Protein AF-A0A855X5H2-F1 (afdb_monomer_lite)

InterPro domains:
  IPR022417 Porphobilinogen deaminase, N-terminal [PF01379] (6-62)

Secondary structure (DSSP, 8-state):
--PPEEEEEE-SSHHHHHHHHHHHHHHHHHH--EEEEEE---GGGG-SS--GGG--SS-TT-

Foldseek 3Di:
DDADEEEAEFAPDPVRVVVSVVVVVCCCPVVVHNYHYDHDDFQLNVDDPDDPVNDPDDGRHD

Sequence (62 aa):
MTHPKLVIGSRGSDLALYQANFIRDILVTRHACDVDIRIIKTAGDRIDNVSFEQMEGKGFFT

Structure (mmCIF, N/CA/C/O backbone):
data_AF-A0A855X5H2-F1
#
_entry.id   AF-A0A855X5H2-F1
#
loop_
_atom_site.group_PDB
_atom_site.id
_atom_site.type_symbol
_atom_site.label_atom_id
_atom_site.label_alt_id
_atom_site.label_comp_id
_atom_site.label_asym_id
_atom_site.label_entity_id
_atom_site.label_seq_id
_atom_site.pdbx_PDB_ins_code
_atom_site.Cartn_x
_atom_site.Cartn_y
_atom_site.Cartn_z
_atom_site.occupancy
_atom_site.B_iso_or_equiv
_atom_site.auth_seq_id
_atom_site.auth_comp_id
_atom_site.auth_asym_id
_atom_site.auth_atom_id
_atom_site.pdbx_PDB_model_num
ATOM 1 N N . MET A 1 1 ? 8.054 -9.367 -25.257 1.00 55.31 1 MET A N 1
ATOM 2 C CA . MET A 1 1 ? 7.463 -10.180 -24.174 1.00 55.31 1 MET A CA 1
ATOM 3 C C . MET A 1 1 ? 6.408 -9.320 -23.503 1.00 55.31 1 MET A C 1
ATOM 5 O O . MET A 1 1 ? 6.704 -8.171 -23.210 1.00 55.31 1 MET A O 1
ATOM 9 N N . THR A 1 2 ? 5.174 -9.797 -23.353 1.00 60.88 2 THR A N 1
ATOM 10 C CA . THR A 1 2 ? 4.123 -9.053 -22.643 1.00 60.88 2 THR A CA 1
ATOM 11 C C . THR A 1 2 ? 4.376 -9.187 -21.147 1.00 60.88 2 THR A C 1
ATOM 13 O O . THR A 1 2 ? 4.234 -10.281 -20.601 1.00 60.88 2 THR A O 1
ATOM 16 N N . HIS A 1 3 ? 4.818 -8.113 -20.498 1.00 68.12 3 HIS A N 1
ATOM 17 C CA . HIS A 1 3 ? 5.034 -8.127 -19.055 1.00 68.12 3 HIS A CA 1
ATOM 18 C C . HIS A 1 3 ? 3.688 -8.318 -18.340 1.00 68.12 3 HIS A C 1
ATOM 20 O O . HIS A 1 3 ? 2.700 -7.693 -18.737 1.00 68.12 3 HIS A O 1
ATOM 26 N N . PRO A 1 4 ? 3.607 -9.203 -17.331 1.00 76.62 4 PRO A N 1
ATOM 27 C CA . PRO A 1 4 ? 2.365 -9.424 -16.609 1.00 76.62 4 PRO A CA 1
ATOM 28 C C . PRO A 1 4 ? 1.939 -8.133 -15.908 1.00 76.62 4 PRO A C 1
ATOM 30 O O . PRO A 1 4 ? 2.753 -7.473 -15.261 1.00 76.62 4 PRO A O 1
ATOM 33 N N . LYS A 1 5 ? 0.654 -7.795 -16.035 1.00 90.31 5 LYS A N 1
ATOM 34 C CA . LYS A 1 5 ? 0.042 -6.702 -15.285 1.00 90.31 5 LYS A CA 1
ATOM 35 C C . LYS A 1 5 ? -0.182 -7.156 -13.846 1.00 90.31 5 LYS A C 1
ATOM 37 O O . LYS A 1 5 ? -0.940 -8.097 -13.608 1.00 90.31 5 LYS A O 1
ATOM 42 N N . LEU A 1 6 ? 0.482 -6.499 -12.904 1.00 96.25 6 LEU A N 1
ATOM 43 C CA . LEU A 1 6 ? 0.393 -6.782 -11.476 1.00 96.25 6 LEU A CA 1
ATOM 44 C C . LEU A 1 6 ? -0.472 -5.738 -10.775 1.00 96.25 6 LEU A C 1
ATOM 46 O O . LEU A 1 6 ? -0.549 -4.580 -11.182 1.00 96.25 6 LEU A O 1
ATOM 50 N N . VAL A 1 7 ? -1.110 -6.159 -9.687 1.00 97.69 7 VAL A N 1
ATOM 51 C CA . VAL A 1 7 ? -1.890 -5.279 -8.820 1.00 97.69 7 VAL A CA 1
ATOM 52 C C . VAL A 1 7 ? -1.396 -5.457 -7.392 1.00 97.69 7 VAL A C 1
ATOM 54 O O . VAL A 1 7 ? -1.458 -6.559 -6.849 1.00 97.69 7 VAL A O 1
ATOM 57 N N . ILE A 1 8 ? -0.919 -4.374 -6.785 1.00 98.12 8 ILE A N 1
ATOM 58 C CA . ILE A 1 8 ? -0.550 -4.323 -5.372 1.00 98.12 8 ILE A CA 1
ATOM 59 C C . ILE A 1 8 ? -1.769 -3.840 -4.588 1.00 98.12 8 ILE A C 1
ATOM 61 O O . ILE A 1 8 ? -2.193 -2.693 -4.727 1.00 98.12 8 ILE A O 1
ATOM 65 N N . GLY A 1 9 ? -2.327 -4.710 -3.750 1.00 98.00 9 GLY A N 1
ATOM 66 C CA . GLY A 1 9 ? -3.274 -4.303 -2.715 1.00 98.00 9 GLY A CA 1
ATOM 67 C C . GLY A 1 9 ? -2.528 -3.681 -1.536 1.00 98.00 9 GLY A C 1
ATOM 68 O O . GLY A 1 9 ? -1.616 -4.311 -1.006 1.00 98.00 9 GLY A O 1
ATOM 69 N N . SER A 1 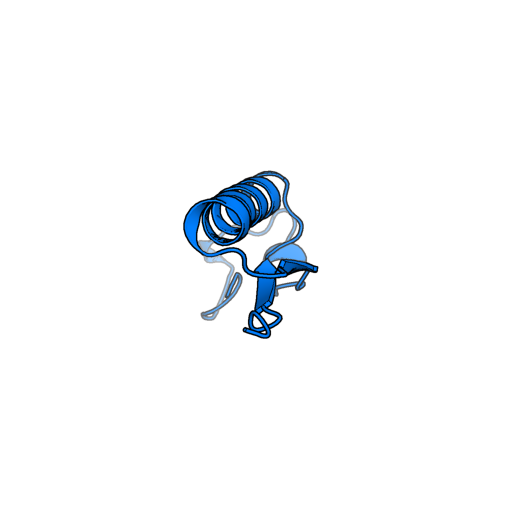10 ? -2.893 -2.468 -1.121 1.00 98.19 10 SER A N 1
ATOM 70 C CA . SER A 1 10 ? -2.314 -1.823 0.067 1.00 98.19 10 SER A CA 1
ATOM 71 C C . SER A 1 10 ? -3.374 -1.099 0.887 1.00 98.19 10 SER A C 1
ATOM 73 O O . SER A 1 10 ? -4.427 -0.732 0.369 1.00 98.19 10 SER A O 1
ATOM 75 N N . ARG A 1 11 ? -3.099 -0.860 2.169 1.00 96.81 11 ARG A N 1
ATOM 76 C CA . ARG A 1 11 ? -3.897 0.078 2.969 1.00 96.81 11 ARG A CA 1
ATOM 77 C C . ARG A 1 11 ? -3.689 1.511 2.472 1.00 96.81 11 ARG A C 1
ATOM 79 O O . ARG A 1 11 ? -2.713 1.818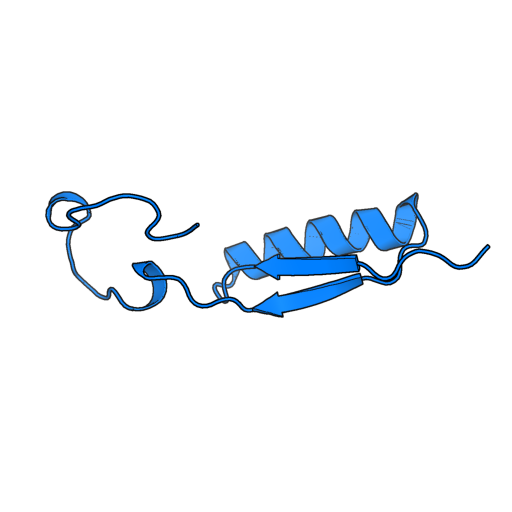 1.794 1.00 96.81 11 ARG A O 1
ATOM 86 N N . GLY A 1 12 ? -4.623 2.391 2.826 1.00 96.00 12 GLY A N 1
ATOM 87 C CA . GLY A 1 12 ? -4.616 3.793 2.395 1.00 96.00 12 GLY A CA 1
ATOM 88 C C . GLY A 1 12 ? -3.789 4.747 3.260 1.00 96.00 12 GLY A C 1
ATOM 89 O O . GLY A 1 12 ? -3.755 5.930 2.946 1.00 96.00 12 GLY A O 1
ATOM 90 N N . SER A 1 13 ? -3.166 4.282 4.349 1.00 95.31 13 SER A N 1
ATOM 91 C CA . SER A 1 13 ? -2.325 5.144 5.189 1.00 95.31 13 SER A CA 1
ATOM 92 C C . SER A 1 13 ? -1.028 5.524 4.475 1.00 95.31 13 SER A C 1
ATOM 94 O O . SER A 1 13 ? -0.503 4.744 3.679 1.00 95.31 13 SER A O 1
ATOM 96 N N . ASP A 1 14 ? -0.468 6.689 4.805 1.00 97.25 14 ASP A N 1
ATOM 97 C CA . ASP A 1 14 ? 0.734 7.219 4.143 1.00 97.25 14 ASP A CA 1
ATOM 98 C C . ASP A 1 14 ? 1.902 6.227 4.147 1.00 97.25 14 ASP A C 1
ATOM 100 O O . ASP A 1 14 ? 2.556 6.023 3.126 1.00 97.25 14 ASP A O 1
ATOM 104 N N . LEU A 1 15 ? 2.131 5.541 5.272 1.00 97.50 15 LEU A N 1
ATOM 105 C CA . LEU A 1 15 ? 3.191 4.539 5.372 1.00 97.50 15 LEU A CA 1
ATOM 106 C C . LEU A 1 15 ? 2.915 3.307 4.495 1.00 97.50 15 LEU A C 1
ATOM 108 O O . LEU A 1 15 ? 3.831 2.806 3.843 1.00 97.50 15 LEU A O 1
ATOM 112 N N . ALA A 1 16 ? 1.670 2.828 4.443 1.00 97.94 16 ALA A N 1
ATOM 113 C CA . ALA A 1 16 ? 1.304 1.683 3.610 1.00 97.94 16 ALA A CA 1
ATOM 114 C C . ALA A 1 16 ? 1.394 2.021 2.113 1.00 97.94 16 ALA A C 1
ATOM 116 O O . ALA A 1 16 ? 1.832 1.197 1.303 1.00 97.94 16 ALA A O 1
ATOM 117 N N . LEU A 1 17 ? 1.040 3.252 1.739 1.00 98.50 17 LEU A N 1
ATOM 118 C CA . LEU A 1 17 ? 1.227 3.751 0.382 1.00 98.50 17 LEU A CA 1
ATOM 119 C C . LEU A 1 17 ? 2.710 3.923 0.054 1.00 98.50 17 LEU A C 1
ATOM 121 O O . LEU A 1 17 ? 3.128 3.502 -1.021 1.00 98.50 17 LEU A O 1
ATOM 125 N N . TYR A 1 18 ? 3.526 4.467 0.959 1.00 98.62 18 TYR A N 1
ATOM 126 C CA . TYR A 1 18 ? 4.977 4.548 0.766 1.00 98.62 18 TYR A CA 1
ATOM 127 C C . TYR A 1 18 ? 5.583 3.164 0.496 1.00 98.62 18 TYR A C 1
ATOM 129 O O . TYR A 1 18 ? 6.300 2.981 -0.488 1.00 98.62 18 TYR A O 1
ATOM 137 N N . GLN A 1 19 ? 5.227 2.166 1.309 1.00 98.69 19 GLN A N 1
ATOM 138 C CA . GLN A 1 19 ? 5.679 0.784 1.137 1.00 98.69 19 GLN A CA 1
ATOM 139 C C . GLN A 1 19 ? 5.228 0.189 -0.207 1.00 98.69 19 GLN A C 1
ATOM 141 O O . GLN A 1 19 ? 6.032 -0.428 -0.906 1.00 98.69 19 GLN A O 1
ATOM 146 N N . ALA A 1 20 ? 3.973 0.410 -0.611 1.00 98.62 20 ALA A N 1
ATOM 147 C CA . ALA A 1 20 ? 3.461 -0.065 -1.897 1.00 98.62 20 ALA A CA 1
ATOM 148 C C . ALA A 1 20 ? 4.174 0.589 -3.092 1.00 98.62 20 ALA A C 1
ATOM 150 O O . ALA A 1 20 ? 4.533 -0.101 -4.046 1.00 98.62 20 ALA A O 1
ATOM 151 N N . ASN A 1 21 ? 4.425 1.901 -3.024 1.00 98.56 21 ASN A N 1
ATOM 152 C CA . ASN A 1 21 ? 5.181 2.633 -4.042 1.00 98.56 21 ASN A CA 1
ATOM 153 C C . ASN A 1 21 ? 6.631 2.135 -4.123 1.00 98.56 21 ASN A C 1
ATOM 155 O O . ASN A 1 21 ? 7.120 1.881 -5.218 1.00 98.56 21 ASN A O 1
ATOM 159 N N . PHE A 1 22 ? 7.289 1.904 -2.984 1.00 98.69 22 PHE A N 1
ATOM 160 C CA . PHE A 1 22 ? 8.648 1.361 -2.950 1.00 98.69 22 PHE A CA 1
ATOM 161 C C . PHE A 1 22 ? 8.753 0.007 -3.672 1.00 98.69 22 PHE A C 1
ATOM 163 O O . PHE A 1 22 ? 9.648 -0.199 -4.493 1.00 98.69 22 PHE A O 1
ATOM 170 N N . ILE A 1 23 ? 7.811 -0.909 -3.422 1.00 98.38 23 ILE A N 1
ATOM 171 C CA . ILE A 1 23 ? 7.784 -2.211 -4.106 1.00 98.38 23 ILE A CA 1
ATOM 172 C C . ILE A 1 23 ? 7.430 -2.064 -5.589 1.00 98.38 23 ILE A C 1
ATOM 174 O O . ILE A 1 23 ? 8.059 -2.715 -6.428 1.00 98.38 23 ILE A O 1
ATOM 178 N N . ARG A 1 24 ? 6.473 -1.192 -5.935 1.00 98.06 24 ARG A N 1
ATOM 179 C CA . ARG A 1 24 ? 6.147 -0.870 -7.332 1.00 98.06 24 ARG A CA 1
ATOM 180 C C . ARG A 1 24 ? 7.397 -0.435 -8.094 1.00 98.06 24 ARG A C 1
ATOM 182 O O . ARG A 1 24 ? 7.660 -0.964 -9.170 1.00 98.06 24 ARG A O 1
ATOM 189 N N . ASP A 1 25 ? 8.176 0.481 -7.530 1.00 98.19 25 ASP A N 1
ATOM 190 C CA . ASP A 1 25 ? 9.353 1.040 -8.194 1.00 98.19 25 ASP A CA 1
ATOM 191 C C . ASP A 1 25 ? 10.415 -0.042 -8.446 1.00 98.19 25 ASP A C 1
ATOM 193 O O . ASP A 1 25 ? 11.018 -0.081 -9.518 1.00 98.19 25 ASP A O 1
ATOM 197 N N . ILE A 1 26 ? 10.586 -0.998 -7.528 1.00 97.81 26 ILE A N 1
ATOM 198 C CA . ILE A 1 26 ? 11.462 -2.163 -7.739 1.00 97.81 26 ILE A CA 1
ATOM 199 C C . ILE A 1 26 ? 10.952 -3.044 -8.891 1.00 97.81 26 ILE A C 1
ATOM 201 O O . ILE A 1 26 ? 11.739 -3.438 -9.753 1.00 97.81 26 ILE A O 1
ATOM 205 N N . LEU A 1 27 ? 9.651 -3.347 -8.932 1.00 96.00 27 LEU A N 1
ATOM 206 C CA . LEU A 1 27 ? 9.050 -4.195 -9.971 1.00 96.00 27 LEU A CA 1
ATOM 207 C C . LEU A 1 27 ? 9.130 -3.555 -11.363 1.00 96.00 27 LEU A C 1
ATOM 209 O O . LEU A 1 27 ? 9.475 -4.227 -12.337 1.00 96.00 27 LEU A O 1
ATOM 213 N N . VAL A 1 28 ? 8.871 -2.252 -11.454 1.00 95.12 28 VAL A N 1
ATOM 214 C CA . VAL A 1 28 ? 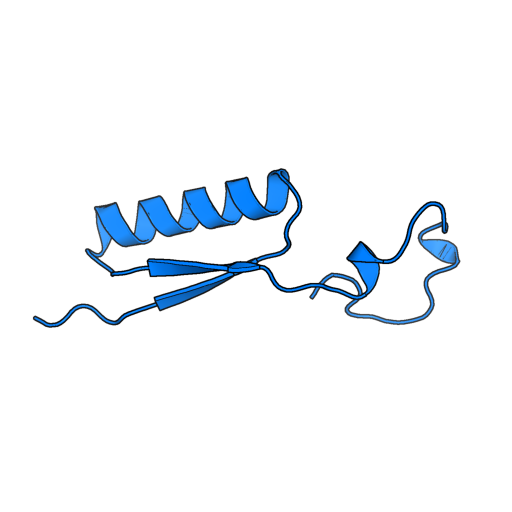8.977 -1.498 -12.708 1.00 95.12 28 VAL A CA 1
ATOM 215 C C . VAL A 1 28 ? 10.437 -1.424 -13.162 1.00 95.12 28 VAL A C 1
ATOM 217 O O . VAL A 1 28 ? 10.738 -1.741 -14.310 1.00 95.12 28 VAL A O 1
ATOM 220 N N . THR A 1 2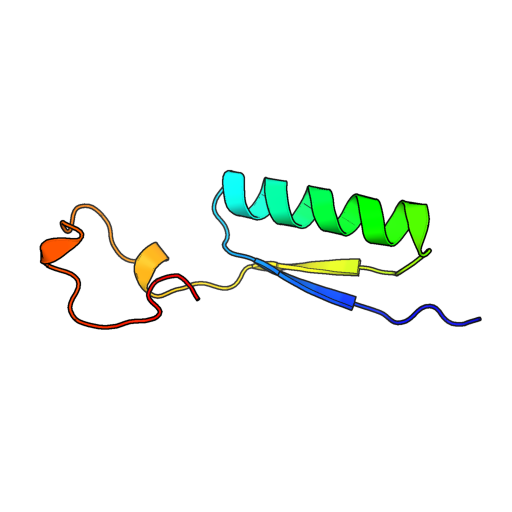9 ? 11.366 -1.062 -12.270 1.00 96.12 29 THR A N 1
ATOM 221 C CA . THR A 1 29 ? 12.769 -0.806 -12.654 1.00 96.12 29 THR A CA 1
ATOM 222 C C . THR A 1 29 ? 13.580 -2.072 -12.914 1.00 96.12 29 THR A C 1
ATOM 224 O O . THR A 1 29 ? 14.412 -2.080 -13.819 1.00 96.12 29 THR A O 1
ATOM 227 N N . ARG A 1 30 ? 13.366 -3.145 -12.142 1.00 96.19 30 ARG A N 1
ATOM 228 C CA . ARG A 1 30 ? 14.178 -4.373 -12.237 1.00 96.19 30 ARG A CA 1
ATOM 229 C C . ARG A 1 30 ? 13.535 -5.482 -13.055 1.00 96.19 30 ARG A C 1
ATOM 231 O O . ARG A 1 30 ? 14.246 -6.366 -13.525 1.00 96.19 30 ARG A O 1
ATOM 238 N N . HIS A 1 31 ? 12.213 -5.452 -13.213 1.00 93.56 31 HIS A N 1
ATOM 239 C CA . HIS A 1 31 ? 11.462 -6.537 -13.851 1.00 93.56 31 HIS A CA 1
ATOM 240 C C . HIS A 1 31 ? 10.573 -6.068 -15.012 1.00 93.56 31 HIS A C 1
ATOM 242 O O . HIS A 1 31 ? 9.944 -6.906 -15.663 1.00 93.56 31 HIS A O 1
ATOM 248 N N . ALA A 1 32 ? 10.550 -4.759 -15.302 1.00 93.38 32 ALA A N 1
ATOM 249 C CA . ALA A 1 32 ? 9.747 -4.149 -16.363 1.00 93.38 32 ALA A CA 1
ATOM 250 C C . ALA A 1 32 ? 8.249 -4.515 -16.282 1.00 93.38 32 ALA A C 1
ATOM 252 O O . ALA A 1 32 ? 7.564 -4.609 -17.297 1.00 93.38 32 ALA A O 1
ATOM 253 N N . CYS A 1 33 ? 7.730 -4.743 -15.072 1.00 94.38 33 CYS A N 1
ATOM 254 C CA . CYS A 1 33 ? 6.313 -5.028 -14.853 1.00 94.38 33 CYS A CA 1
ATOM 255 C C . CYS A 1 33 ? 5.452 -3.766 -15.011 1.00 94.38 33 CYS A C 1
ATOM 257 O O . CYS A 1 33 ? 5.858 -2.684 -14.594 1.00 94.38 33 CYS A O 1
ATOM 259 N N . ASP A 1 34 ? 4.231 -3.927 -15.528 1.00 95.00 34 ASP A N 1
ATOM 260 C CA . ASP A 1 34 ? 3.160 -2.931 -15.388 1.00 95.00 34 ASP A CA 1
ATOM 261 C C . ASP A 1 34 ? 2.454 -3.175 -14.047 1.00 95.00 34 ASP A C 1
ATOM 263 O O . ASP A 1 34 ? 2.007 -4.294 -13.783 1.00 95.00 34 ASP A O 1
ATOM 267 N N . VAL A 1 35 ? 2.407 -2.169 -13.173 1.00 96.75 35 VAL A N 1
ATOM 268 C CA . VAL A 1 35 ? 1.973 -2.331 -11.779 1.00 96.75 35 VAL A CA 1
ATOM 269 C C . VAL A 1 35 ? 0.995 -1.229 -11.378 1.00 96.75 35 VAL A C 1
ATOM 271 O O . VAL A 1 35 ? 1.337 -0.048 -11.380 1.00 96.75 35 VAL A O 1
ATOM 274 N N . ASP A 1 36 ? -0.197 -1.639 -10.950 1.00 97.38 36 ASP A N 1
ATOM 275 C CA . ASP A 1 36 ? -1.236 -0.780 -10.372 1.00 97.38 36 ASP A CA 1
ATOM 276 C C . ASP A 1 36 ? -1.268 -0.921 -8.838 1.00 97.38 36 ASP A C 1
ATOM 278 O O . ASP A 1 36 ? -1.028 -2.010 -8.311 1.00 97.38 36 ASP A O 1
ATOM 282 N N . ILE A 1 37 ? -1.586 0.154 -8.112 1.00 98.12 37 ILE A N 1
ATOM 283 C CA . ILE A 1 37 ? -1.770 0.123 -6.650 1.00 98.12 37 ILE A CA 1
ATOM 284 C C . ILE A 1 37 ? -3.249 0.347 -6.347 1.00 98.12 37 ILE A C 1
ATOM 286 O O . ILE A 1 37 ? -3.812 1.386 -6.686 1.00 98.12 37 ILE A O 1
ATOM 290 N N . ARG A 1 38 ? -3.872 -0.605 -5.646 1.00 98.25 38 ARG A N 1
ATOM 291 C CA . ARG A 1 38 ? -5.268 -0.514 -5.212 1.00 98.25 38 ARG A CA 1
ATOM 292 C C . ARG A 1 38 ? -5.366 -0.436 -3.702 1.00 98.25 38 ARG A C 1
ATOM 294 O O . ARG A 1 38 ? -4.893 -1.318 -2.988 1.00 98.25 38 ARG A O 1
ATOM 301 N N . ILE A 1 39 ? -6.039 0.607 -3.232 1.00 97.50 39 ILE A N 1
ATOM 302 C CA . ILE A 1 39 ? -6.326 0.777 -1.812 1.00 97.50 39 ILE A CA 1
ATOM 303 C C . ILE A 1 39 ? -7.402 -0.227 -1.385 1.00 97.50 39 ILE A C 1
ATOM 305 O O . ILE A 1 39 ? -8.473 -0.300 -1.989 1.00 97.50 39 ILE A O 1
ATOM 309 N N . ILE A 1 40 ? -7.124 -0.966 -0.315 1.00 96.62 40 ILE A N 1
ATOM 310 C CA . ILE A 1 40 ? -8.039 -1.893 0.349 1.00 96.62 40 ILE A CA 1
ATOM 311 C C . ILE A 1 40 ? -8.308 -1.349 1.753 1.00 96.62 40 ILE A C 1
ATOM 313 O O . ILE A 1 40 ? -7.380 -0.983 2.474 1.00 96.62 40 ILE A O 1
ATOM 317 N N . LYS A 1 41 ? -9.586 -1.281 2.141 1.00 93.12 41 LYS A N 1
ATOM 318 C CA . LYS A 1 41 ? -9.990 -0.891 3.497 1.00 93.12 41 LYS A CA 1
ATOM 319 C C . LYS A 1 41 ? -10.048 -2.118 4.394 1.00 93.12 41 LYS A C 1
ATOM 321 O O . LYS A 1 41 ? -10.778 -3.065 4.107 1.00 93.12 41 LYS A O 1
ATOM 326 N N . THR A 1 42 ? -9.341 -2.060 5.506 1.00 91.69 42 THR A N 1
ATOM 327 C CA . THR A 1 42 ? -9.293 -3.114 6.521 1.00 91.69 42 THR A CA 1
ATOM 328 C C . THR A 1 42 ? -10.206 -2.776 7.702 1.00 91.69 42 THR A C 1
ATOM 330 O O . THR A 1 42 ? -10.748 -1.670 7.791 1.00 91.69 42 THR A O 1
ATOM 333 N N . ALA A 1 43 ? -10.439 -3.732 8.605 1.00 87.75 43 ALA A N 1
ATOM 334 C CA . ALA A 1 43 ? -11.233 -3.470 9.807 1.00 87.75 43 ALA A CA 1
ATOM 335 C C . ALA A 1 43 ? -10.549 -2.445 10.722 1.00 87.75 43 ALA A C 1
ATOM 337 O O . ALA A 1 43 ? -11.217 -1.572 11.265 1.00 87.75 43 ALA A O 1
ATOM 338 N N . GLY A 1 44 ? -9.222 -2.500 10.809 1.00 85.88 44 GLY A N 1
ATOM 339 C CA . GLY A 1 44 ? -8.397 -1.588 11.588 1.00 85.88 44 GLY A CA 1
ATOM 340 C C . GLY A 1 44 ? -8.318 -0.168 11.026 1.00 85.88 44 GLY A C 1
ATOM 341 O O . GLY A 1 44 ? -7.927 0.729 11.756 1.00 85.88 44 GLY A O 1
ATOM 342 N N . ASP A 1 45 ? -8.733 0.073 9.776 1.00 87.06 45 ASP A N 1
ATOM 343 C CA . ASP A 1 45 ? -8.862 1.438 9.232 1.00 87.06 45 ASP A CA 1
ATOM 344 C C . ASP A 1 45 ? -10.130 2.161 9.714 1.00 87.06 45 ASP A C 1
ATOM 346 O O . ASP A 1 45 ? -10.267 3.361 9.504 1.00 87.06 45 ASP A O 1
ATOM 350 N N . ARG A 1 46 ? -11.092 1.432 10.297 1.00 80.62 46 ARG A N 1
ATOM 351 C CA . ARG A 1 46 ? -12.355 1.992 10.813 1.00 80.62 46 ARG A CA 1
ATOM 352 C C . ARG A 1 46 ? -12.320 2.259 12.317 1.00 80.62 46 ARG A C 1
ATOM 354 O O . ARG A 1 46 ? -13.333 2.667 12.877 1.00 80.62 46 ARG A O 1
ATOM 361 N N . ILE A 1 47 ? -11.204 1.948 12.969 1.00 74.88 47 ILE A N 1
ATOM 362 C CA . ILE A 1 47 ? -11.078 1.977 14.420 1.00 74.88 47 ILE A CA 1
ATOM 363 C C . ILE A 1 47 ? -10.289 3.224 14.803 1.00 74.88 47 ILE A C 1
ATOM 365 O O . ILE A 1 47 ? -9.065 3.240 14.720 1.00 74.88 47 ILE A O 1
ATOM 369 N N . ASP A 1 48 ? -11.011 4.243 15.255 1.00 66.94 48 ASP A N 1
ATOM 370 C CA . ASP A 1 48 ? -10.433 5.408 15.915 1.00 66.94 48 ASP A CA 1
ATOM 371 C C . ASP A 1 48 ? -10.578 5.236 17.437 1.00 66.94 48 ASP A C 1
ATOM 373 O O . ASP A 1 48 ? -11.660 4.923 17.931 1.00 66.94 48 ASP A O 1
ATOM 377 N N . ASN A 1 49 ? -9.498 5.454 18.194 1.00 65.44 49 ASN A N 1
ATOM 378 C CA . ASN A 1 49 ? -9.491 5.538 19.667 1.00 65.44 49 ASN A CA 1
ATOM 379 C C . ASN A 1 49 ? -9.954 4.299 20.467 1.00 65.44 49 ASN A C 1
ATOM 381 O O . ASN A 1 49 ? -10.331 4.435 21.630 1.00 65.44 49 ASN A O 1
ATOM 385 N N . VAL A 1 50 ? -9.890 3.094 19.901 1.00 65.56 50 VAL A N 1
ATOM 386 C CA . V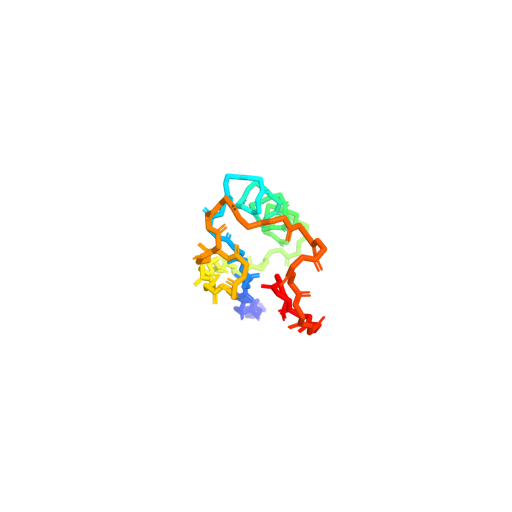AL A 1 50 ? -10.088 1.843 20.659 1.00 65.56 50 VAL A CA 1
ATOM 387 C C . VAL A 1 50 ? -8.716 1.267 21.001 1.00 65.56 50 VAL A C 1
ATOM 389 O O . VAL A 1 50 ? -7.835 1.224 20.137 1.00 65.56 50 VAL A O 1
ATOM 392 N N . SER A 1 51 ? -8.493 0.861 22.255 1.00 71.81 51 SER A N 1
ATOM 393 C CA . SER A 1 51 ? -7.207 0.263 22.625 1.00 71.81 51 SER A CA 1
ATOM 394 C C . SER A 1 51 ? -7.024 -1.070 21.896 1.00 71.81 51 SER A C 1
ATOM 396 O O . SER A 1 51 ? -7.984 -1.805 21.672 1.00 71.81 51 SER A O 1
ATOM 398 N N . PHE A 1 52 ? -5.782 -1.418 21.548 1.00 71.00 52 PHE A N 1
ATOM 399 C CA . PHE A 1 52 ? -5.476 -2.715 20.928 1.00 71.00 52 PHE A CA 1
ATOM 400 C C . PHE A 1 52 ? -5.997 -3.903 21.754 1.00 71.00 52 PHE A C 1
ATOM 402 O O . PHE A 1 52 ? -6.348 -4.933 21.193 1.00 71.00 52 PHE A O 1
ATOM 409 N N . GLU A 1 53 ? -6.083 -3.750 23.075 1.00 72.25 53 GLU A N 1
ATOM 410 C CA . GLU A 1 53 ? -6.603 -4.759 24.004 1.00 72.25 53 GLU A CA 1
ATOM 411 C C . GLU A 1 53 ? -8.116 -4.984 23.868 1.00 72.25 53 GLU A C 1
ATOM 413 O O . GLU A 1 53 ? -8.600 -6.075 24.150 1.00 72.25 53 GLU A O 1
ATOM 418 N N . GLN A 1 54 ? -8.863 -3.978 23.411 1.00 68.81 54 GLN A N 1
ATOM 419 C CA . GLN A 1 54 ? -10.307 -4.061 23.168 1.00 68.81 54 GLN A CA 1
ATOM 420 C C . GLN A 1 54 ? -10.641 -4.633 21.779 1.00 68.8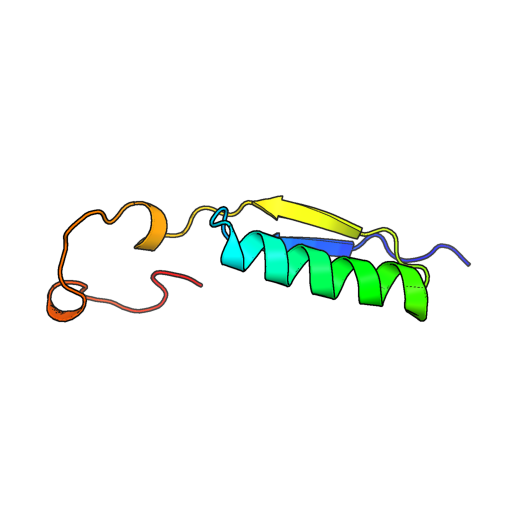1 54 GLN A C 1
ATOM 422 O O . GLN A 1 54 ? -11.809 -4.850 21.457 1.00 68.81 54 GLN A O 1
ATOM 427 N N . MET A 1 55 ? -9.631 -4.875 20.937 1.00 73.81 55 MET A N 1
ATOM 428 C CA . MET A 1 55 ? -9.804 -5.451 19.607 1.00 73.81 55 MET A CA 1
ATOM 429 C C . MET A 1 55 ? -9.879 -6.984 19.697 1.00 73.81 55 MET A C 1
ATOM 431 O O . MET A 1 55 ? -8.870 -7.680 19.607 1.00 73.81 55 MET A O 1
ATOM 435 N N . GLU A 1 56 ? -11.086 -7.532 19.848 1.00 74.12 56 GLU A N 1
ATOM 436 C CA . GLU A 1 56 ? -11.309 -8.985 19.809 1.00 74.12 56 GLU A CA 1
ATOM 437 C C . GLU A 1 56 ? -11.280 -9.529 18.368 1.00 74.12 56 GLU A C 1
ATOM 439 O O . GLU A 1 56 ? -12.106 -9.161 17.532 1.00 74.12 56 GLU A O 1
ATOM 444 N N . GLY A 1 57 ? -10.335 -10.425 18.056 1.00 77.38 57 GLY A N 1
ATOM 445 C CA . GLY A 1 57 ? -10.235 -11.088 16.746 1.00 77.38 57 GLY A CA 1
ATOM 446 C C . GLY A 1 57 ? -8.813 -11.154 16.174 1.00 77.38 57 GLY A C 1
ATOM 447 O O . GLY A 1 57 ? -7.829 -10.901 16.866 1.00 77.38 57 GLY A O 1
ATOM 448 N N . LYS A 1 58 ? -8.686 -11.520 14.890 1.00 83.50 58 LYS A N 1
ATOM 449 C CA . LYS A 1 58 ? -7.427 -11.521 14.113 1.00 83.50 58 LYS A CA 1
ATOM 450 C C . LYS A 1 58 ? -7.670 -10.894 12.738 1.00 83.50 58 LYS A C 1
ATOM 452 O O . LYS A 1 58 ? -8.804 -10.856 12.277 1.00 83.50 58 LYS A O 1
ATOM 457 N N . GLY A 1 59 ? -6.607 -10.439 12.072 1.00 84.31 59 GLY A N 1
ATOM 458 C CA . GLY A 1 59 ? -6.700 -9.927 10.697 1.00 84.31 59 GLY A CA 1
ATOM 459 C C . GLY A 1 59 ? -7.257 -8.507 10.584 1.00 84.31 59 GLY A C 1
ATOM 460 O O . GLY A 1 59 ? -7.843 -8.137 9.577 1.00 84.31 59 GLY A O 1
ATOM 461 N N . PHE A 1 60 ? -7.089 -7.675 11.614 1.00 87.12 60 PHE A N 1
ATOM 462 C CA . PHE A 1 60 ? -7.609 -6.307 11.572 1.00 87.12 60 PHE A CA 1
ATOM 463 C C . PHE A 1 60 ? -7.009 -5.470 10.441 1.00 87.12 60 PHE A C 1
ATOM 465 O O . PHE A 1 60 ? -7.705 -4.616 9.905 1.00 87.12 60 PHE A O 1
ATOM 472 N N . PHE A 1 61 ? -5.757 -5.731 10.059 1.00 88.19 61 PHE A N 1
ATOM 473 C CA . PHE A 1 61 ? -5.026 -4.979 9.036 1.00 88.19 61 PHE A CA 1
ATOM 474 C C . PHE A 1 61 ? -4.628 -5.814 7.805 1.00 88.19 61 PHE A C 1
ATOM 476 O O . PHE A 1 61 ? -3.862 -5.315 6.980 1.00 88.19 61 PHE A O 1
ATOM 483 N N . THR A 1 62 ? -5.103 -7.060 7.690 1.00 89.06 62 THR A N 1
ATOM 484 C CA . THR A 1 62 ? -4.693 -8.033 6.658 1.00 89.06 62 THR A CA 1
ATOM 485 C C . THR A 1 62 ? -5.876 -8.817 6.128 1.00 89.06 62 THR A C 1
ATOM 487 O O . THR A 1 62 ? -6.611 -9.350 6.989 1.00 89.06 62 THR A O 1
#

pLDDT: mean 88.53, std 11.85, range [55.31, 98.69]

Organism: NCBI:txid2072418

Radius of gyration: 15.22 Å; chains: 1; bounding box: 26×19×48 Å